Protein AF-A0A7X7I5L3-F1 (afdb_monomer)

Secondary structure (DSSP, 8-state):
--HHHHHHHHHHHHHHHHHHHHHHHTTS-GGGHHHHHHHHHHHHHHHHHHHHHHH-----------S-S-HHHHHHHHHHHHHHHHHHHHH-HHHHHHHHHHHHHHHTT---HHHHHHH-

Structure (mmCIF, N/CA/C/O backbone):
data_AF-A0A7X7I5L3-F1
#
_entry.id   AF-A0A7X7I5L3-F1
#
loop_
_atom_site.group_PDB
_atom_site.id
_atom_site.type_symbol
_atom_site.label_atom_id
_atom_site.label_alt_id
_atom_site.label_comp_id
_atom_site.label_asym_id
_atom_site.label_entity_id
_atom_site.label_seq_id
_atom_site.pdbx_PDB_ins_code
_atom_site.Cartn_x
_atom_site.Cartn_y
_atom_site.Cartn_z
_atom_site.occupancy
_atom_site.B_iso_or_equiv
_atom_site.auth_seq_id
_atom_site.auth_comp_id
_atom_site.auth_asym_id
_atom_site.auth_atom_id
_atom_site.pdbx_PDB_model_num
ATOM 1 N N . MET A 1 1 ? -15.653 -5.801 17.129 1.00 59.59 1 MET A N 1
ATOM 2 C CA . MET A 1 1 ? -14.259 -5.377 17.380 1.00 59.59 1 MET A CA 1
ATOM 3 C C . MET A 1 1 ? -14.303 -3.998 18.018 1.00 59.59 1 MET A C 1
ATOM 5 O O . MET A 1 1 ? -15.051 -3.162 17.526 1.00 59.59 1 MET A O 1
ATOM 9 N N . THR A 1 2 ? -13.596 -3.770 19.125 1.00 72.31 2 THR A N 1
ATOM 10 C CA . THR A 1 2 ? -13.582 -2.457 19.792 1.00 72.31 2 THR A CA 1
ATOM 11 C C . THR A 1 2 ? -12.651 -1.497 19.048 1.00 72.31 2 THR A C 1
ATOM 13 O O . THR A 1 2 ? -11.672 -1.918 18.423 1.00 72.31 2 THR A O 1
ATOM 16 N N . ARG A 1 3 ? -12.938 -0.191 19.110 1.00 69.81 3 ARG A N 1
ATOM 17 C CA . ARG A 1 3 ? -12.149 0.848 18.423 1.00 69.81 3 ARG A CA 1
ATOM 18 C C . ARG A 1 3 ? -10.681 0.861 18.864 1.00 69.81 3 ARG A C 1
ATOM 20 O O . ARG A 1 3 ? -9.795 1.013 18.033 1.00 69.81 3 ARG A O 1
ATOM 27 N N . SER A 1 4 ? -10.428 0.624 20.152 1.00 71.69 4 SER A N 1
ATOM 28 C CA . SER A 1 4 ? -9.077 0.559 20.726 1.00 71.69 4 SER A CA 1
ATOM 29 C C . SER A 1 4 ? -8.262 -0.616 20.175 1.00 71.69 4 SER A C 1
ATOM 31 O O . SER A 1 4 ? -7.140 -0.423 19.706 1.00 71.69 4 SER A O 1
ATOM 33 N N . SER A 1 5 ? -8.836 -1.827 20.143 1.00 74.75 5 SER A N 1
ATOM 34 C CA . SER A 1 5 ? -8.172 -2.980 19.525 1.00 74.75 5 SER A CA 1
ATOM 35 C C . SER A 1 5 ? -7.904 -2.722 18.045 1.00 74.75 5 SER A C 1
ATOM 37 O O . SER A 1 5 ? -6.807 -2.990 17.568 1.00 74.75 5 SER A O 1
ATOM 39 N N . MET A 1 6 ? -8.867 -2.139 17.328 1.00 76.19 6 MET A N 1
ATOM 40 C CA . MET A 1 6 ? -8.730 -1.837 15.905 1.00 76.19 6 MET A CA 1
ATOM 41 C C . MET A 1 6 ? -7.614 -0.822 15.616 1.00 76.19 6 MET A C 1
ATOM 43 O O . MET A 1 6 ? -6.801 -1.067 14.728 1.00 76.19 6 MET A O 1
ATOM 47 N N . ASN A 1 7 ? -7.507 0.259 16.397 1.00 81.56 7 ASN A N 1
ATOM 48 C CA . ASN A 1 7 ? -6.410 1.225 16.270 1.00 81.56 7 ASN A CA 1
ATOM 49 C C . ASN A 1 7 ? -5.044 0.567 16.486 1.00 81.56 7 ASN A C 1
ATOM 51 O O . ASN A 1 7 ? -4.111 0.855 15.745 1.00 81.56 7 ASN A O 1
ATOM 55 N N . ARG A 1 8 ? -4.927 -0.358 17.449 1.00 82.88 8 ARG A N 1
ATOM 56 C CA . ARG A 1 8 ? -3.678 -1.102 17.683 1.00 82.88 8 ARG A CA 1
ATOM 57 C C . ARG A 1 8 ? -3.321 -2.011 16.513 1.00 82.88 8 ARG A C 1
ATOM 59 O O . ARG A 1 8 ? -2.172 -2.003 16.088 1.00 82.88 8 ARG A O 1
ATOM 66 N N . PHE A 1 9 ? -4.285 -2.753 15.964 1.00 84.88 9 PHE A N 1
ATOM 67 C CA . PHE A 1 9 ? -4.039 -3.583 14.779 1.00 84.88 9 PHE A CA 1
ATOM 68 C C . PHE A 1 9 ? -3.599 -2.743 13.579 1.00 84.88 9 PHE A C 1
ATOM 70 O O . PHE A 1 9 ? -2.642 -3.106 12.900 1.00 84.88 9 PHE A O 1
ATOM 77 N N . PHE A 1 10 ? -4.243 -1.598 13.351 1.00 83.56 10 PHE A N 1
ATOM 78 C CA . PHE A 1 10 ? -3.848 -0.672 12.294 1.00 83.56 10 PHE A CA 1
ATOM 79 C C . PHE A 1 10 ? -2.494 -0.022 12.529 1.00 83.56 10 PHE A C 1
ATOM 81 O O . PHE A 1 10 ? -1.736 0.122 11.580 1.00 83.56 10 PHE A O 1
ATOM 88 N N . ALA A 1 11 ? -2.175 0.350 13.764 1.00 85.12 11 ALA A N 1
ATOM 89 C CA . ALA A 1 11 ? -0.880 0.918 14.100 1.00 85.12 11 ALA A CA 1
ATOM 90 C C . ALA A 1 11 ? 0.247 -0.096 13.872 1.00 85.12 11 ALA A C 1
ATOM 92 O O . ALA A 1 11 ? 1.244 0.222 13.231 1.00 85.12 11 ALA A O 1
ATOM 93 N N . VAL A 1 12 ? 0.074 -1.335 14.341 1.00 88.25 12 VAL A N 1
ATOM 94 C CA . VAL A 1 12 ? 1.062 -2.406 14.151 1.00 88.25 12 VAL A CA 1
ATOM 95 C C . VAL A 1 12 ? 1.192 -2.771 12.671 1.00 88.25 12 VAL A C 1
ATOM 97 O O . VAL A 1 12 ? 2.305 -2.845 12.154 1.00 88.25 12 VAL A O 1
ATOM 100 N N . GLY A 1 13 ? 0.070 -2.940 11.965 1.00 87.69 13 GLY A N 1
ATOM 101 C CA . GLY A 1 13 ? 0.074 -3.214 10.527 1.00 87.69 13 GLY A CA 1
ATOM 102 C C . GLY A 1 13 ? 0.666 -2.064 9.709 1.00 87.69 13 GLY A C 1
ATOM 103 O O . GLY A 1 13 ? 1.438 -2.300 8.783 1.00 87.69 13 GLY A O 1
ATOM 104 N N . GLY A 1 14 ? 0.360 -0.822 10.083 1.00 87.25 14 GLY A N 1
ATOM 105 C CA . GLY A 1 14 ? 0.877 0.386 9.449 1.00 87.25 14 GLY A CA 1
ATOM 106 C C . GLY A 1 14 ? 2.384 0.546 9.638 1.00 87.25 14 GLY A C 1
ATOM 107 O O . GLY A 1 14 ? 3.092 0.820 8.672 1.00 87.25 14 GLY A O 1
ATOM 108 N N . LEU A 1 15 ? 2.896 0.265 10.840 1.00 89.19 15 LEU A N 1
ATOM 109 C CA . LEU A 1 15 ? 4.336 0.213 11.109 1.00 89.19 15 LEU A CA 1
ATOM 110 C C . LEU A 1 15 ? 5.036 -0.884 10.304 1.00 89.19 15 LEU A C 1
ATOM 112 O O . LEU A 1 15 ? 6.086 -0.630 9.716 1.00 89.19 15 LEU A O 1
ATOM 116 N N . GLY A 1 16 ? 4.445 -2.079 10.232 1.00 90.06 16 GLY A N 1
ATOM 117 C CA . GLY A 1 16 ? 4.974 -3.169 9.411 1.00 90.06 16 GLY A CA 1
ATOM 118 C C . GLY A 1 16 ? 5.040 -2.795 7.928 1.00 90.06 16 GLY A C 1
ATOM 119 O O . GLY A 1 16 ? 6.065 -3.005 7.280 1.00 90.06 16 GLY A O 1
ATOM 120 N N . LEU A 1 17 ? 3.981 -2.174 7.400 1.00 87.75 17 LEU A N 1
ATOM 121 C CA . LEU A 1 17 ? 3.947 -1.694 6.019 1.00 87.75 17 LEU A CA 1
ATOM 122 C C . LEU A 1 17 ? 4.964 -0.568 5.783 1.00 87.75 17 LEU A C 1
ATOM 124 O O . LEU A 1 17 ? 5.660 -0.594 4.774 1.00 87.75 17 LEU A O 1
ATOM 128 N N . ALA A 1 18 ? 5.095 0.388 6.707 1.00 88.19 18 ALA A N 1
ATOM 129 C CA . ALA A 1 18 ? 6.095 1.450 6.619 1.00 88.19 18 ALA A CA 1
ATOM 130 C C . ALA A 1 18 ? 7.520 0.879 6.556 1.00 88.19 18 ALA A C 1
ATOM 132 O O . ALA A 1 18 ? 8.310 1.298 5.713 1.00 88.19 18 ALA A O 1
ATOM 133 N N . ALA A 1 19 ? 7.830 -0.115 7.393 1.00 87.75 19 ALA A N 1
ATOM 134 C CA . ALA A 1 19 ? 9.120 -0.800 7.372 1.00 87.75 19 ALA A CA 1
ATOM 135 C C . ALA A 1 19 ? 9.356 -1.539 6.044 1.00 87.75 19 ALA A C 1
ATOM 137 O O . ALA A 1 19 ? 10.437 -1.433 5.466 1.00 87.75 19 ALA A O 1
ATOM 138 N N . ALA A 1 20 ? 8.340 -2.232 5.520 1.00 87.69 20 ALA A N 1
ATOM 139 C CA . ALA A 1 20 ? 8.425 -2.904 4.224 1.00 87.69 20 ALA A CA 1
ATOM 140 C C . ALA A 1 20 ? 8.648 -1.912 3.068 1.00 87.69 20 ALA A C 1
ATOM 142 O O . ALA A 1 20 ? 9.469 -2.173 2.191 1.00 87.69 20 ALA A O 1
ATOM 143 N N . LEU A 1 21 ? 7.968 -0.759 3.084 1.00 86.50 21 LEU A N 1
ATOM 144 C CA . LEU A 1 21 ? 8.162 0.315 2.104 1.00 86.50 21 LEU A CA 1
ATOM 145 C C . LEU A 1 21 ? 9.564 0.919 2.196 1.00 86.50 21 LEU A C 1
ATOM 147 O O . LEU A 1 21 ? 10.190 1.150 1.166 1.00 86.50 21 LEU A O 1
ATOM 151 N N . PHE A 1 22 ? 10.074 1.131 3.409 1.00 85.00 22 PHE A N 1
ATOM 152 C CA . PHE A 1 22 ? 11.429 1.633 3.631 1.00 85.00 22 PHE A CA 1
ATOM 153 C C . PHE A 1 22 ? 12.481 0.647 3.101 1.00 85.00 22 PHE A C 1
ATOM 155 O O . PHE A 1 22 ? 13.404 1.038 2.390 1.00 85.00 22 PHE A O 1
ATOM 162 N N . TYR A 1 23 ? 12.312 -0.647 3.380 1.00 85.19 23 TYR A N 1
ATOM 163 C CA . TYR A 1 23 ? 13.196 -1.689 2.857 1.00 85.19 23 TYR A CA 1
ATOM 164 C C . TYR A 1 23 ? 13.122 -1.790 1.325 1.00 85.19 23 TYR A C 1
ATOM 166 O O . TYR A 1 23 ? 14.151 -1.869 0.657 1.00 85.19 23 TYR A O 1
ATOM 174 N N . GLY A 1 24 ? 11.914 -1.735 0.760 1.00 81.94 24 GLY A N 1
ATOM 175 C CA . GLY A 1 24 ? 11.692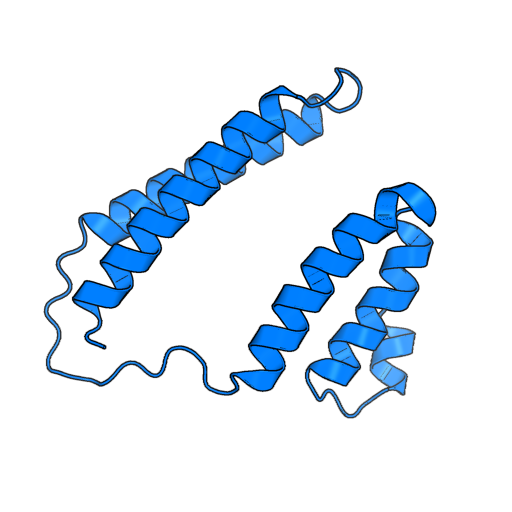 -1.793 -0.684 1.00 81.94 24 GLY A CA 1
ATOM 176 C C . GLY A 1 24 ? 12.210 -0.567 -1.438 1.00 81.94 24 GLY A C 1
ATOM 177 O O . GLY A 1 24 ? 12.735 -0.708 -2.534 1.00 81.94 24 GLY A O 1
ATOM 178 N N . ALA A 1 25 ? 12.132 0.631 -0.858 1.00 80.69 25 ALA A N 1
ATOM 179 C CA . ALA A 1 25 ? 12.687 1.837 -1.474 1.00 80.69 25 ALA A CA 1
ATOM 180 C C . ALA A 1 25 ? 14.220 1.784 -1.588 1.00 80.69 25 ALA A C 1
ATOM 182 O O . ALA A 1 25 ? 14.789 2.382 -2.498 1.00 80.69 25 ALA A O 1
ATOM 183 N N . ASN A 1 26 ? 14.891 1.030 -0.712 1.00 78.19 26 ASN A N 1
ATOM 184 C CA . ASN A 1 26 ? 16.343 0.866 -0.740 1.00 78.19 26 ASN A CA 1
ATOM 185 C C . ASN A 1 26 ? 16.841 -0.020 -1.899 1.00 78.19 26 ASN A C 1
ATOM 187 O O . ASN A 1 26 ? 18.030 -0.026 -2.197 1.00 78.19 26 ASN A O 1
ATOM 191 N N . SER A 1 27 ? 15.955 -0.776 -2.557 1.00 78.31 27 SER A N 1
ATOM 192 C CA . SER A 1 27 ? 16.298 -1.589 -3.733 1.00 78.31 27 SER A CA 1
ATOM 193 C C . SER A 1 27 ? 16.011 -0.880 -5.061 1.00 78.31 27 SER A C 1
ATOM 195 O O . SER A 1 27 ? 16.119 -1.491 -6.128 1.00 78.31 27 SER A O 1
ATOM 197 N N . PHE A 1 28 ? 15.637 0.404 -5.025 1.00 74.62 28 PHE A N 1
ATOM 198 C CA . PHE A 1 28 ? 15.370 1.165 -6.240 1.00 74.62 28 PHE A CA 1
ATOM 199 C C . PHE A 1 28 ? 16.683 1.475 -6.978 1.00 74.62 28 PHE A C 1
ATOM 201 O O . PHE A 1 28 ? 17.645 1.912 -6.351 1.00 74.62 28 PHE A O 1
ATOM 208 N N . PRO A 1 29 ? 16.745 1.281 -8.309 1.00 70.81 29 PRO A N 1
ATOM 209 C CA . PRO A 1 29 ? 17.934 1.614 -9.089 1.00 70.81 29 PRO A CA 1
ATOM 210 C C . PRO A 1 29 ? 18.173 3.132 -9.108 1.00 70.81 29 PRO A C 1
ATOM 212 O O . PRO A 1 29 ? 17.207 3.894 -9.139 1.00 70.81 29 PRO A O 1
ATOM 215 N N . ASP A 1 30 ? 19.434 3.574 -9.187 1.00 67.56 30 ASP A N 1
ATOM 216 C CA . ASP A 1 30 ? 19.847 4.991 -9.056 1.00 67.56 30 ASP A CA 1
ATOM 217 C C . ASP A 1 30 ? 19.100 5.963 -9.986 1.00 67.56 30 ASP A C 1
ATOM 219 O O . ASP A 1 30 ? 18.832 7.111 -9.634 1.00 67.56 30 ASP A O 1
ATOM 223 N N . ARG A 1 31 ? 18.660 5.484 -11.156 1.00 61.31 31 ARG A N 1
ATOM 224 C CA . ARG A 1 31 ? 17.803 6.230 -12.099 1.00 61.31 31 ARG A CA 1
ATOM 225 C C . ARG A 1 31 ? 16.438 6.656 -11.530 1.00 61.31 31 ARG A C 1
ATOM 227 O O . ARG A 1 31 ? 15.760 7.472 -12.141 1.00 61.31 31 ARG A O 1
ATOM 234 N N . ALA A 1 32 ? 16.015 6.084 -10.405 1.00 68.81 32 ALA A N 1
ATOM 235 C CA . ALA A 1 32 ? 14.761 6.363 -9.711 1.00 68.81 32 ALA A CA 1
ATOM 236 C C . ALA A 1 32 ? 14.992 6.972 -8.312 1.00 68.81 32 ALA A C 1
ATOM 238 O O . ALA A 1 32 ? 14.098 6.921 -7.466 1.00 68.81 32 ALA A O 1
ATOM 239 N N . ALA A 1 33 ? 16.169 7.557 -8.060 1.00 67.44 33 ALA A N 1
ATOM 240 C CA . ALA A 1 33 ? 16.546 8.096 -6.751 1.00 67.44 33 ALA A CA 1
ATOM 241 C C . ALA A 1 33 ? 15.545 9.129 -6.195 1.00 67.44 33 ALA A C 1
ATOM 243 O O . ALA A 1 33 ? 15.244 9.113 -5.001 1.00 67.44 33 ALA A O 1
ATOM 244 N N . ASP A 1 34 ? 14.965 9.985 -7.043 1.00 73.44 34 ASP A N 1
ATOM 245 C CA . ASP A 1 34 ? 13.949 10.948 -6.596 1.00 73.44 34 ASP A CA 1
ATOM 246 C C . ASP A 1 34 ? 12.626 10.274 -6.203 1.00 73.44 34 ASP A C 1
ATOM 248 O O . ASP A 1 34 ? 11.999 10.665 -5.216 1.00 73.44 34 ASP A O 1
ATOM 252 N N . ALA A 1 35 ? 12.236 9.198 -6.895 1.00 72.56 35 ALA A N 1
ATOM 253 C CA . ALA A 1 35 ? 11.081 8.394 -6.501 1.00 72.56 35 ALA A CA 1
ATOM 254 C C . ALA A 1 35 ? 11.338 7.675 -5.167 1.00 72.56 35 ALA A C 1
ATOM 256 O O . ALA A 1 35 ? 10.457 7.646 -4.308 1.00 72.56 35 ALA A O 1
ATOM 257 N N . ALA A 1 36 ? 12.552 7.158 -4.951 1.00 76.00 36 ALA A N 1
ATOM 258 C CA . ALA A 1 36 ? 12.933 6.521 -3.691 1.00 76.00 36 ALA A CA 1
ATOM 259 C C . ALA A 1 36 ? 12.825 7.499 -2.508 1.00 76.00 36 ALA A C 1
ATOM 261 O O . ALA A 1 36 ? 12.217 7.166 -1.491 1.00 76.00 36 ALA A O 1
ATOM 262 N N . ARG A 1 37 ? 13.325 8.737 -2.656 1.00 81.62 37 ARG A N 1
ATOM 263 C CA . ARG A 1 37 ? 13.220 9.796 -1.629 1.00 81.62 37 ARG A CA 1
ATOM 264 C C . ARG A 1 37 ? 11.774 10.090 -1.238 1.00 81.62 37 ARG A C 1
ATOM 266 O O . ARG A 1 37 ? 11.474 10.214 -0.051 1.00 81.62 37 ARG A O 1
ATOM 273 N N . TYR A 1 38 ? 10.878 10.164 -2.220 1.00 84.69 38 TYR A N 1
ATOM 274 C CA . TYR A 1 38 ? 9.455 10.359 -1.957 1.00 84.69 38 TYR A CA 1
ATOM 275 C C . TYR A 1 38 ? 8.843 9.175 -1.193 1.00 84.69 38 TYR A C 1
ATOM 277 O O . TYR A 1 38 ? 8.121 9.385 -0.217 1.00 84.69 38 TYR A O 1
ATOM 285 N N . VAL A 1 39 ? 9.174 7.933 -1.571 1.00 84.00 39 VAL A N 1
ATOM 286 C CA . VAL A 1 39 ? 8.699 6.734 -0.857 1.00 84.00 39 VAL A CA 1
ATOM 287 C C . VAL A 1 39 ? 9.221 6.703 0.581 1.00 84.00 39 VAL A C 1
ATOM 289 O O . VAL A 1 39 ? 8.448 6.406 1.490 1.00 84.00 39 VAL A O 1
ATOM 292 N N . PHE A 1 40 ? 10.483 7.071 0.819 1.00 85.88 40 PHE A N 1
ATOM 293 C CA . PHE A 1 40 ? 11.042 7.181 2.170 1.00 85.88 40 PHE A CA 1
ATOM 294 C C . PHE A 1 40 ? 10.310 8.218 3.022 1.00 85.88 40 PHE A C 1
ATOM 296 O O . PHE A 1 40 ? 9.954 7.934 4.167 1.00 85.88 40 PHE A O 1
ATOM 303 N N . PHE A 1 41 ? 10.044 9.400 2.465 1.00 87.56 41 PHE A N 1
ATOM 304 C CA . PHE A 1 41 ? 9.282 10.444 3.148 1.00 87.56 41 PHE A CA 1
ATOM 305 C C . PHE A 1 41 ? 7.870 9.968 3.507 1.00 87.56 41 PHE A C 1
ATOM 307 O O . PHE A 1 41 ? 7.431 10.116 4.651 1.00 87.56 41 PHE A O 1
ATOM 314 N N . LEU A 1 42 ? 7.181 9.334 2.555 1.00 87.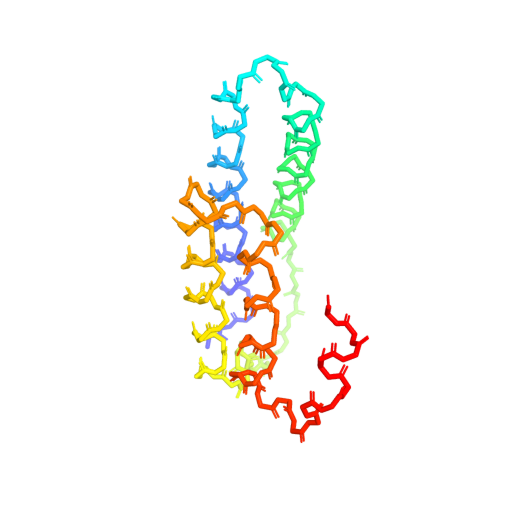81 42 LEU A N 1
ATOM 315 C CA . LEU A 1 42 ? 5.834 8.812 2.761 1.00 87.81 42 LEU A CA 1
ATOM 316 C C . LEU A 1 42 ? 5.817 7.695 3.813 1.00 87.81 42 LEU A C 1
ATOM 318 O O . LEU A 1 42 ? 4.970 7.713 4.705 1.00 87.81 42 LEU A O 1
ATOM 322 N N . ALA A 1 43 ? 6.773 6.763 3.754 1.00 89.50 43 ALA A N 1
ATOM 323 C CA . ALA A 1 43 ? 6.934 5.703 4.745 1.00 89.50 43 ALA A CA 1
ATOM 324 C C . ALA A 1 43 ? 7.210 6.279 6.144 1.00 89.50 43 ALA A C 1
ATOM 326 O O . ALA A 1 43 ? 6.625 5.815 7.122 1.00 89.50 43 ALA A O 1
ATOM 327 N N . GLY A 1 44 ? 8.031 7.329 6.237 1.00 88.56 44 GLY A N 1
ATOM 328 C CA . GLY A 1 44 ? 8.305 8.046 7.482 1.00 88.56 44 GLY A CA 1
ATOM 329 C C . GLY A 1 44 ? 7.050 8.679 8.086 1.00 88.56 44 GLY A C 1
ATOM 330 O O . GLY A 1 44 ? 6.729 8.415 9.245 1.00 88.56 44 GLY A O 1
ATOM 331 N N . ILE A 1 45 ? 6.289 9.450 7.299 1.00 91.44 45 ILE A N 1
ATOM 332 C CA . ILE A 1 45 ? 5.009 10.021 7.757 1.00 91.44 45 ILE A CA 1
ATOM 333 C C . ILE A 1 45 ? 4.056 8.910 8.194 1.00 91.44 45 ILE A C 1
ATOM 335 O O . ILE A 1 45 ? 3.420 9.010 9.244 1.00 91.44 45 ILE A O 1
ATOM 339 N N . PHE A 1 46 ? 3.964 7.839 7.411 1.00 88.56 46 PHE A N 1
ATOM 340 C CA . PHE A 1 46 ? 3.070 6.729 7.704 1.00 88.56 46 PHE A CA 1
ATOM 341 C C . PHE A 1 46 ? 3.444 6.013 9.012 1.00 88.56 46 PHE A C 1
ATOM 343 O O . PHE A 1 46 ? 2.558 5.683 9.807 1.00 88.56 46 PHE A O 1
ATOM 350 N N . ALA A 1 47 ? 4.740 5.853 9.297 1.00 90.19 47 ALA A N 1
ATOM 351 C CA . ALA A 1 47 ? 5.232 5.339 10.573 1.00 90.19 47 ALA A CA 1
ATOM 352 C C . ALA A 1 47 ? 4.877 6.270 11.744 1.00 90.19 47 ALA A C 1
ATOM 354 O O . ALA A 1 47 ? 4.387 5.799 12.772 1.00 90.19 47 ALA A O 1
ATOM 355 N N . VAL A 1 48 ? 5.053 7.587 11.581 1.00 91.94 48 VAL A N 1
ATOM 356 C CA . VAL A 1 48 ? 4.693 8.583 12.607 1.00 91.94 48 VAL A CA 1
ATOM 357 C C . VAL A 1 48 ? 3.194 8.546 12.902 1.00 91.94 48 VAL A C 1
ATOM 359 O O . VAL A 1 48 ? 2.800 8.452 14.064 1.00 91.94 48 VAL A O 1
ATOM 362 N N . LEU A 1 49 ? 2.343 8.552 11.874 1.00 89.81 49 LEU A N 1
ATOM 363 C CA . LEU A 1 49 ? 0.889 8.461 12.044 1.00 89.81 49 LEU A CA 1
ATOM 364 C C . LEU A 1 49 ? 0.473 7.148 12.720 1.00 89.81 49 LEU A C 1
ATOM 366 O O . LEU A 1 49 ? -0.418 7.147 1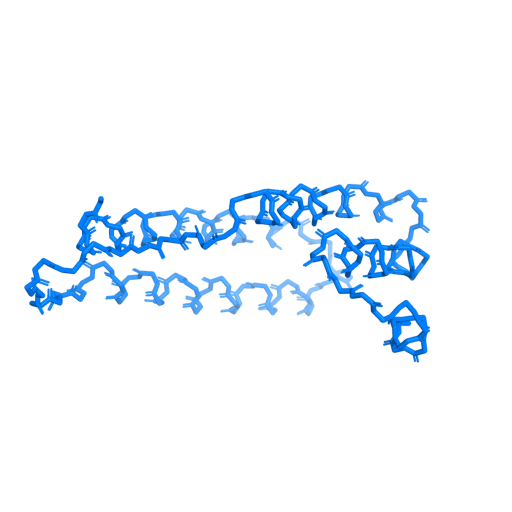3.572 1.00 89.81 49 LEU A O 1
ATOM 370 N N . SER A 1 50 ? 1.149 6.047 12.391 1.00 87.88 50 SER A N 1
ATOM 371 C CA . SER A 1 50 ? 0.919 4.747 13.027 1.00 87.88 50 SER A CA 1
ATOM 372 C C . SER A 1 50 ? 1.309 4.759 14.511 1.00 87.88 50 SER A C 1
ATOM 374 O O . SER A 1 50 ? 0.563 4.241 15.341 1.00 87.88 50 SER A O 1
ATOM 376 N N . LEU A 1 51 ? 2.419 5.410 14.878 1.00 87.94 51 LEU A N 1
ATOM 377 C CA . LEU A 1 51 ? 2.810 5.613 16.280 1.00 87.94 51 LEU A CA 1
ATOM 378 C C . LEU A 1 51 ? 1.807 6.486 17.036 1.00 87.94 51 LEU A C 1
ATOM 380 O O . LEU A 1 51 ? 1.425 6.147 18.156 1.00 87.94 51 LEU A O 1
ATOM 384 N N . VAL A 1 52 ? 1.332 7.574 16.423 1.00 87.62 52 VAL A N 1
ATOM 385 C CA . VAL A 1 52 ? 0.290 8.428 17.013 1.00 87.62 52 VAL A CA 1
ATOM 386 C C . VAL A 1 52 ? -0.974 7.610 17.290 1.00 87.62 52 VAL A C 1
ATOM 388 O O . VAL A 1 52 ? -1.518 7.685 18.390 1.00 87.62 52 VAL A O 1
ATOM 391 N N . LEU A 1 53 ? -1.403 6.772 16.342 1.00 84.81 53 LEU A N 1
ATOM 392 C CA . LEU A 1 53 ? -2.528 5.843 16.514 1.00 84.81 53 LEU A CA 1
ATOM 393 C C . LEU A 1 53 ? -2.312 4.830 17.649 1.00 84.81 53 LEU A C 1
ATOM 395 O O . LEU A 1 53 ? -3.277 4.454 18.316 1.00 84.81 53 LEU A O 1
ATOM 399 N N . LEU A 1 54 ? -1.068 4.401 17.882 1.00 84.00 54 LEU A N 1
ATOM 400 C CA . LEU A 1 54 ? -0.710 3.459 18.945 1.00 84.00 54 LEU A CA 1
ATOM 401 C C . LEU A 1 54 ? -0.776 4.103 20.337 1.00 84.00 54 LEU A C 1
ATOM 403 O O . LEU A 1 54 ? -1.217 3.467 21.296 1.00 84.00 54 LEU A O 1
ATOM 407 N N . VAL A 1 55 ? -0.342 5.362 20.440 1.00 83.31 55 VAL A N 1
ATOM 408 C CA . VAL A 1 55 ? -0.264 6.116 21.702 1.00 83.31 55 VAL A CA 1
ATOM 409 C C . VAL A 1 55 ? -1.591 6.799 22.051 1.00 83.31 55 VAL A C 1
ATOM 411 O O . VAL A 1 55 ? -1.874 7.022 23.231 1.00 83.31 55 VAL A O 1
ATOM 414 N N . GLN A 1 56 ? -2.441 7.094 21.061 1.00 80.94 56 GLN A N 1
ATOM 415 C CA . GLN A 1 56 ? -3.756 7.693 21.288 1.00 80.94 56 GLN A CA 1
ATOM 416 C C . GLN A 1 56 ? -4.638 6.808 22.184 1.00 80.94 56 GLN A C 1
ATOM 418 O O . GLN A 1 56 ? -5.260 5.838 21.746 1.00 80.94 56 GLN A O 1
ATOM 423 N N . LYS A 1 57 ? -4.781 7.212 23.449 1.00 64.62 57 LYS A N 1
ATOM 424 C CA . LYS A 1 57 ? -5.851 6.739 24.328 1.00 64.62 57 LYS A CA 1
ATOM 425 C C . LYS A 1 57 ? -7.128 7.479 23.950 1.00 64.62 57 LYS A C 1
ATOM 427 O O . LYS A 1 57 ? -7.376 8.574 24.434 1.00 64.62 57 LYS A O 1
ATOM 432 N N . THR A 1 58 ? -7.922 6.900 23.057 1.00 62.41 58 THR A N 1
ATOM 433 C CA . THR A 1 58 ? -9.273 7.396 22.775 1.00 62.41 58 THR A CA 1
ATOM 434 C C . THR A 1 58 ? -10.230 6.822 23.825 1.00 62.41 58 THR A C 1
ATOM 436 O O . THR A 1 58 ? -10.502 5.619 23.781 1.00 62.41 58 THR A O 1
ATOM 439 N N . PRO A 1 59 ? -10.738 7.618 24.788 1.00 55.75 59 PRO A N 1
ATOM 440 C CA . PRO A 1 59 ? -11.855 7.179 25.610 1.00 55.75 59 PRO A CA 1
ATOM 441 C C . PRO A 1 59 ? -13.066 7.078 24.681 1.00 55.75 59 PRO A C 1
ATOM 443 O O . PRO A 1 59 ? -13.410 8.046 24.005 1.00 55.75 59 PRO A O 1
ATOM 446 N N . SER A 1 60 ? -13.678 5.900 24.569 1.00 54.59 60 SER A N 1
ATOM 447 C CA . SER A 1 60 ? -14.885 5.755 23.760 1.00 54.59 60 SER A CA 1
ATOM 448 C C . SER A 1 60 ? -15.883 4.834 24.451 1.00 54.59 60 SER A C 1
ATOM 450 O O . SER A 1 60 ? -15.511 3.706 24.774 1.00 54.59 60 SER A O 1
ATOM 452 N N . PRO A 1 61 ? -17.140 5.283 24.617 1.00 56.12 61 PRO A N 1
ATOM 453 C CA . PRO A 1 61 ? -18.258 4.392 24.872 1.00 56.12 61 PRO A CA 1
ATOM 454 C C . PRO A 1 61 ? -18.422 3.478 23.652 1.00 56.12 61 PRO A C 1
ATOM 456 O O . PRO A 1 61 ? -18.093 3.871 22.523 1.00 56.12 61 PRO A O 1
ATOM 459 N N . ASP A 1 62 ? -18.853 2.245 23.896 1.00 54.44 62 ASP A N 1
ATOM 4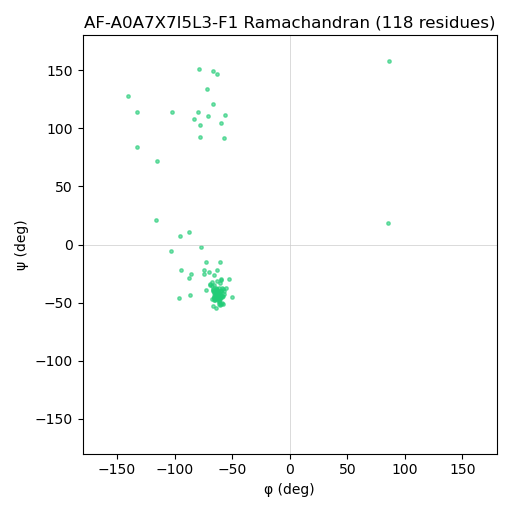60 C CA . ASP A 1 62 ? -18.961 1.171 22.913 1.00 54.44 62 ASP A CA 1
ATOM 461 C C . ASP A 1 62 ? -19.854 1.561 21.726 1.00 54.44 62 ASP A C 1
ATOM 463 O O . ASP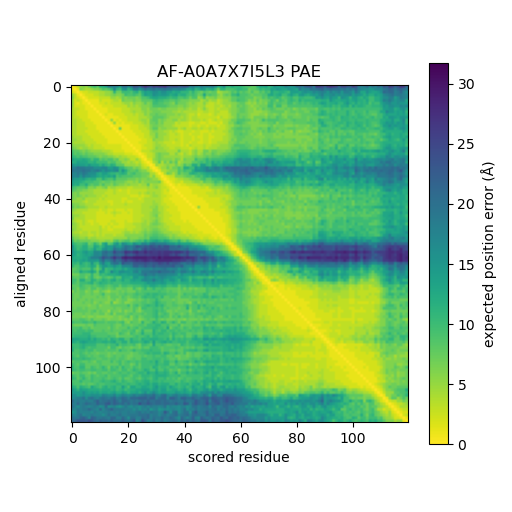 A 1 62 ? -21.064 1.360 21.717 1.00 54.44 62 ASP A O 1
ATOM 467 N N . SER A 1 63 ? -19.236 2.104 20.677 1.00 60.22 63 SER A N 1
ATOM 468 C CA . SER A 1 63 ? -19.802 2.108 19.334 1.00 60.22 63 SER A CA 1
ATOM 469 C C . SER A 1 63 ? -19.090 1.016 18.552 1.00 60.22 63 SER A C 1
ATOM 471 O O . SER A 1 63 ? -17.877 1.055 18.334 1.00 60.22 63 SER A O 1
ATOM 473 N N . HIS A 1 64 ? -19.836 -0.017 18.169 1.00 61.47 64 HIS A N 1
ATOM 474 C CA . HIS A 1 64 ? -19.341 -1.035 17.256 1.00 61.47 64 HIS A CA 1
ATOM 475 C C . HIS A 1 64 ? -18.883 -0.348 15.965 1.00 61.47 64 HIS A C 1
ATOM 477 O O . HIS A 1 64 ? -19.696 0.188 15.213 1.00 61.47 64 HIS A O 1
ATOM 483 N N . VAL A 1 65 ? -17.574 -0.336 15.708 1.00 64.25 65 VAL A N 1
ATOM 484 C CA . VAL A 1 65 ? -17.041 0.293 14.500 1.00 64.25 65 VAL A CA 1
ATOM 485 C C . VAL A 1 65 ? -17.220 -0.667 13.329 1.00 64.25 65 VAL A C 1
ATOM 487 O O . VAL A 1 65 ? -16.612 -1.737 13.289 1.00 64.25 65 VAL A O 1
ATOM 490 N N . VAL A 1 66 ? -18.063 -0.286 12.368 1.00 69.81 66 VAL A N 1
ATOM 491 C CA . VAL A 1 66 ? -18.204 -1.005 11.096 1.00 69.81 66 VAL A CA 1
ATOM 492 C C . VAL A 1 66 ? -17.019 -0.634 10.209 1.00 69.81 66 VAL A C 1
ATOM 494 O O . VAL A 1 66 ? -16.967 0.458 9.648 1.00 69.81 66 VAL A O 1
ATOM 497 N N . TRP A 1 67 ? -16.056 -1.551 10.126 1.00 61.53 67 TRP A N 1
ATOM 498 C CA . TRP A 1 67 ? -14.773 -1.364 9.445 1.00 61.53 67 TRP A CA 1
ATOM 499 C C . TRP A 1 67 ? -14.903 -1.233 7.925 1.00 61.53 67 TRP A C 1
ATOM 501 O O . TRP A 1 67 ? -14.344 -0.326 7.317 1.00 61.53 67 TRP A O 1
ATOM 511 N N . VAL A 1 68 ? -15.683 -2.122 7.312 1.00 74.56 68 VAL A N 1
ATOM 512 C CA . VAL A 1 68 ? -15.916 -2.141 5.870 1.00 74.56 68 VAL A CA 1
ATOM 513 C C . VAL A 1 68 ? -17.410 -2.277 5.638 1.00 74.56 68 VAL A C 1
ATOM 515 O O . VAL A 1 68 ? -18.010 -3.299 5.962 1.00 74.56 68 VAL A O 1
ATOM 518 N N . ARG A 1 69 ? -18.018 -1.231 5.068 1.00 74.81 69 ARG A N 1
ATOM 519 C CA . ARG A 1 69 ? -19.449 -1.232 4.729 1.00 74.81 69 ARG A CA 1
ATOM 520 C C . ARG A 1 69 ? -19.778 -2.225 3.608 1.00 74.81 69 ARG A C 1
ATOM 522 O O . ARG A 1 69 ? -20.858 -2.799 3.610 1.00 74.81 69 ARG A O 1
ATOM 529 N N . SER A 1 70 ? -18.852 -2.437 2.670 1.00 81.50 70 SER A N 1
ATOM 530 C CA . SER A 1 70 ? -19.009 -3.332 1.515 1.00 81.50 70 SER A CA 1
ATOM 531 C C . SER A 1 70 ? -17.787 -4.254 1.346 1.00 81.50 70 SER A C 1
ATOM 533 O O . SER A 1 70 ? -16.880 -3.960 0.565 1.00 81.50 70 SER A O 1
ATOM 535 N N . PRO A 1 71 ? -17.730 -5.398 2.059 1.00 82.12 71 PRO A N 1
ATOM 536 C CA . PRO A 1 71 ? -16.551 -6.270 2.062 1.00 82.12 71 PRO A CA 1
ATOM 537 C C . PRO A 1 71 ? -16.172 -6.758 0.664 1.00 82.12 71 PRO A C 1
ATOM 539 O O . PRO A 1 71 ? -14.998 -6.766 0.318 1.00 82.12 71 PRO A O 1
ATOM 542 N N . ARG A 1 72 ? -17.159 -7.069 -0.185 1.00 83.81 72 ARG A N 1
ATOM 543 C CA . ARG A 1 72 ? -16.919 -7.493 -1.575 1.00 83.81 72 ARG A CA 1
ATOM 544 C C . ARG A 1 72 ? -16.168 -6.433 -2.386 1.00 83.81 72 ARG A C 1
ATOM 546 O O . ARG A 1 72 ? -15.147 -6.744 -2.984 1.00 83.81 72 ARG A O 1
ATOM 553 N N . SER A 1 73 ? -16.642 -5.186 -2.372 1.00 82.38 73 SER A N 1
ATOM 554 C CA . SER A 1 73 ? -16.012 -4.080 -3.105 1.00 82.38 73 SER A CA 1
ATOM 555 C C . SER A 1 73 ? -14.607 -3.781 -2.586 1.00 82.38 73 SER A C 1
ATOM 557 O O . SER A 1 73 ? -13.708 -3.520 -3.378 1.00 82.38 73 SER A O 1
ATOM 559 N N . PHE A 1 74 ? -14.402 -3.875 -1.268 1.00 83.81 74 PHE A N 1
ATOM 560 C CA . PHE A 1 74 ? -13.081 -3.729 -0.663 1.00 83.81 74 PHE A CA 1
ATOM 561 C C . PHE A 1 74 ? -12.105 -4.804 -1.160 1.00 83.81 74 PHE A C 1
ATOM 563 O O . PHE A 1 74 ? -11.020 -4.466 -1.626 1.00 83.81 74 PHE A O 1
ATOM 570 N N . PHE A 1 75 ? -12.499 -6.082 -1.137 1.00 87.38 75 PHE A N 1
ATOM 571 C CA . PHE A 1 75 ? -11.645 -7.162 -1.637 1.00 87.38 75 PHE A CA 1
ATOM 572 C C . PHE A 1 75 ? -11.348 -7.020 -3.132 1.00 87.38 75 PHE A C 1
ATOM 574 O O . PHE A 1 75 ? -10.191 -7.146 -3.520 1.00 87.38 75 PHE A O 1
ATOM 581 N N . PHE A 1 76 ? -12.339 -6.672 -3.960 1.00 87.31 76 PHE A N 1
ATOM 582 C CA . PHE A 1 76 ? -12.094 -6.407 -5.382 1.00 87.31 76 PHE A CA 1
ATOM 583 C C . PHE A 1 76 ? -11.098 -5.268 -5.604 1.00 87.31 76 PHE A C 1
ATOM 585 O O . PHE A 1 76 ? -10.230 -5.389 -6.466 1.00 87.31 76 PHE A O 1
ATOM 592 N N . ALA A 1 77 ? -11.178 -4.193 -4.817 1.00 86.12 77 ALA A N 1
ATOM 593 C CA . ALA A 1 77 ? -10.238 -3.084 -4.922 1.00 86.12 77 ALA A CA 1
ATOM 594 C C . ALA A 1 77 ? -8.816 -3.500 -4.527 1.00 86.12 77 ALA A C 1
ATOM 596 O O . ALA A 1 77 ? -7.875 -3.248 -5.276 1.00 86.12 77 ALA A O 1
ATOM 597 N N . VAL A 1 78 ? -8.660 -4.184 -3.391 1.00 88.44 78 VAL A N 1
ATOM 598 C CA . VAL A 1 78 ? -7.352 -4.653 -2.909 1.00 88.44 78 VAL A CA 1
ATOM 599 C C . VAL A 1 78 ? -6.718 -5.613 -3.915 1.00 88.44 78 VAL A C 1
ATOM 601 O O . VAL A 1 78 ? -5.585 -5.397 -4.347 1.00 88.44 78 VAL A O 1
ATOM 604 N N . THR A 1 79 ? -7.451 -6.644 -4.341 1.00 89.81 79 THR A N 1
ATOM 605 C CA . THR A 1 79 ? -6.953 -7.618 -5.321 1.00 89.81 79 THR A CA 1
ATOM 606 C C . THR A 1 79 ? -6.669 -6.957 -6.668 1.00 89.81 79 THR A C 1
ATOM 608 O O . THR A 1 79 ? -5.658 -7.268 -7.295 1.00 89.81 79 THR A O 1
ATOM 611 N N . GLY A 1 80 ? -7.508 -6.007 -7.089 1.00 89.81 80 GLY A N 1
ATOM 612 C CA . GLY A 1 80 ? -7.309 -5.235 -8.310 1.00 89.81 80 GLY A CA 1
ATOM 613 C C . GLY A 1 80 ? -6.009 -4.432 -8.293 1.00 89.81 80 GLY A C 1
ATOM 614 O O . GLY A 1 80 ? -5.252 -4.502 -9.255 1.00 89.81 80 GLY A O 1
ATOM 615 N N . ILE A 1 81 ? -5.712 -3.720 -7.200 1.00 88.50 81 ILE A N 1
ATOM 616 C CA . ILE A 1 81 ? -4.475 -2.930 -7.058 1.00 88.50 81 ILE A CA 1
ATOM 617 C C . ILE A 1 81 ? -3.236 -3.834 -7.126 1.00 88.50 81 ILE A C 1
ATOM 619 O O . ILE A 1 81 ? -2.264 -3.503 -7.806 1.00 88.50 81 ILE A O 1
ATOM 623 N N . VAL A 1 82 ? -3.271 -4.993 -6.462 1.00 90.06 82 VAL A N 1
ATOM 624 C CA . VAL A 1 82 ? -2.159 -5.958 -6.493 1.00 90.06 82 VAL A CA 1
ATOM 625 C C . VAL A 1 82 ? -1.966 -6.524 -7.901 1.00 90.06 82 VAL A C 1
ATOM 627 O O . VAL A 1 82 ?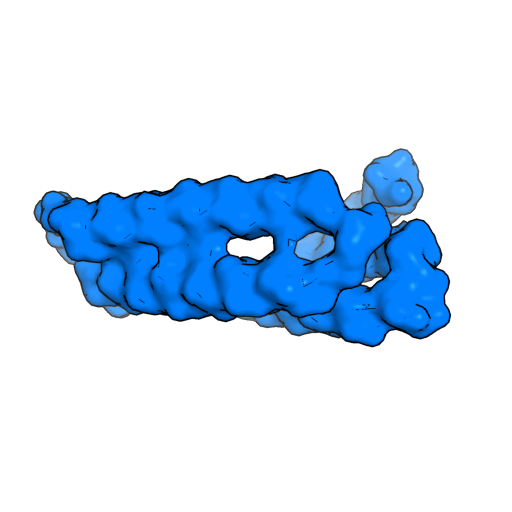 -0.841 -6.555 -8.405 1.00 90.06 82 VAL A O 1
ATOM 630 N N . ALA A 1 83 ? -3.054 -6.928 -8.563 1.00 89.94 83 ALA A N 1
ATOM 631 C CA . ALA A 1 83 ? -3.013 -7.423 -9.936 1.00 89.94 83 ALA A CA 1
ATOM 632 C C . ALA A 1 83 ? -2.491 -6.353 -10.906 1.00 89.94 83 ALA A C 1
ATOM 634 O O . ALA A 1 83 ? -1.652 -6.652 -11.753 1.00 89.94 83 ALA A O 1
ATOM 635 N N . TYR A 1 84 ? -2.925 -5.102 -10.742 1.00 89.19 84 TYR A N 1
ATOM 636 C CA . TYR A 1 84 ? -2.441 -3.965 -11.517 1.00 89.19 84 TYR A CA 1
ATOM 637 C C . TYR A 1 84 ? -0.925 -3.798 -11.376 1.00 89.19 84 TYR A C 1
ATOM 639 O O . TYR A 1 84 ? -0.216 -3.804 -12.382 1.00 89.19 84 TYR A O 1
ATOM 647 N N . GLY A 1 85 ? -0.409 -3.770 -10.143 1.00 86.19 85 GLY A N 1
ATOM 648 C CA . GLY A 1 85 ? 1.031 -3.693 -9.883 1.00 86.19 85 GLY A CA 1
ATOM 649 C C . GLY A 1 85 ? 1.830 -4.832 -10.529 1.00 86.19 85 GLY A C 1
ATOM 650 O O . GLY A 1 85 ? 2.888 -4.593 -11.105 1.00 86.19 85 GLY A O 1
ATOM 651 N N . ALA A 1 86 ? 1.301 -6.058 -10.505 1.00 88.62 86 ALA A N 1
ATOM 652 C CA . ALA A 1 86 ? 1.943 -7.225 -11.118 1.00 88.62 86 ALA A CA 1
ATOM 653 C C . ALA A 1 86 ? 1.948 -7.192 -12.660 1.00 88.62 86 ALA A C 1
ATOM 655 O O . ALA A 1 86 ? 2.779 -7.845 -13.296 1.00 88.62 86 ALA A O 1
ATOM 656 N N . VAL A 1 87 ? 1.020 -6.452 -13.269 1.00 89.81 87 VAL A N 1
ATOM 657 C CA . VAL A 1 87 ? 0.868 -6.345 -14.725 1.00 89.81 87 VAL A CA 1
ATOM 658 C C . VAL A 1 87 ? 1.746 -5.238 -15.322 1.00 89.81 87 VAL A C 1
ATOM 660 O O . VAL A 1 87 ? 2.202 -5.385 -16.460 1.00 89.81 87 VAL A O 1
ATOM 663 N N . ILE A 1 88 ? 2.048 -4.176 -14.563 1.00 86.12 88 ILE A N 1
ATOM 664 C CA . ILE A 1 88 ? 2.868 -3.036 -15.023 1.00 86.12 88 ILE A CA 1
ATOM 665 C C . ILE A 1 88 ? 4.195 -3.467 -15.677 1.00 86.12 88 ILE A C 1
ATOM 667 O O . ILE A 1 88 ? 4.482 -2.957 -16.759 1.00 86.12 88 ILE A O 1
ATOM 671 N N . PRO A 1 89 ? 4.992 -4.409 -15.128 1.00 83.81 89 PRO A N 1
ATOM 672 C CA . PRO A 1 89 ? 6.254 -4.812 -15.752 1.00 83.81 89 PRO A CA 1
ATOM 673 C C . PRO A 1 89 ? 6.099 -5.452 -17.140 1.00 83.81 89 PRO A C 1
ATOM 675 O O . PRO A 1 89 ? 7.061 -5.476 -17.900 1.00 83.81 89 PRO A O 1
ATOM 678 N N . ARG A 1 90 ? 4.914 -5.990 -17.470 1.00 87.44 90 ARG A N 1
ATOM 679 C CA . ARG A 1 90 ? 4.642 -6.654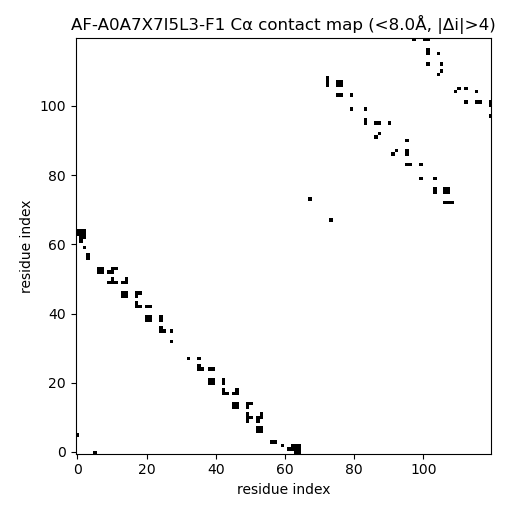 -18.757 1.00 87.44 90 ARG A CA 1
ATOM 680 C C . ARG A 1 90 ? 3.980 -5.732 -19.771 1.00 87.44 90 ARG A C 1
ATOM 682 O O . ARG A 1 90 ? 4.362 -5.738 -20.933 1.00 87.44 90 ARG A O 1
ATOM 689 N N . LEU A 1 91 ? 2.966 -4.984 -19.340 1.00 84.50 91 LEU A N 1
ATOM 690 C CA . LEU A 1 91 ? 2.157 -4.145 -20.228 1.00 84.50 91 LEU A CA 1
ATOM 691 C C . LEU A 1 91 ? 2.658 -2.697 -20.292 1.00 84.50 91 LEU A C 1
ATOM 693 O O . LEU A 1 91 ? 2.405 -2.015 -21.276 1.00 84.50 91 LEU A O 1
ATOM 697 N N . GLY A 1 92 ? 3.402 -2.230 -19.289 1.00 84.56 92 GLY A N 1
ATOM 698 C CA . GLY A 1 92 ? 3.760 -0.823 -19.127 1.00 84.56 92 GLY A CA 1
ATOM 699 C C . GLY A 1 92 ? 2.681 -0.034 -18.377 1.00 84.56 92 GLY A C 1
ATOM 700 O O . GLY A 1 92 ? 1.518 -0.432 -18.310 1.00 84.56 92 GLY A O 1
ATOM 701 N N . PHE A 1 93 ? 3.071 1.099 -17.787 1.00 83.31 93 PHE A N 1
ATOM 702 C CA . PHE A 1 93 ? 2.218 1.883 -16.883 1.00 83.31 93 PHE A CA 1
ATOM 703 C C . PHE A 1 93 ? 0.943 2.422 -17.553 1.00 83.31 93 PHE A C 1
ATOM 705 O O . PHE A 1 93 ? -0.153 2.253 -17.022 1.00 83.31 93 PHE A O 1
ATOM 712 N N . PHE A 1 94 ? 1.073 3.041 -18.730 1.00 85.88 94 PHE A N 1
ATOM 713 C CA . PHE A 1 94 ? -0.041 3.692 -19.427 1.00 85.88 94 PHE A CA 1
ATOM 714 C C . PHE A 1 94 ? -1.156 2.725 -19.866 1.00 85.88 94 PHE A C 1
ATOM 716 O O . PHE A 1 94 ? -2.300 2.939 -19.464 1.00 85.88 94 PHE A O 1
ATOM 723 N N . PRO A 1 95 ? -0.883 1.640 -20.619 1.00 86.94 95 PRO A N 1
ATOM 724 C CA . PRO A 1 95 ? -1.944 0.720 -21.037 1.00 86.94 95 PRO A CA 1
ATOM 725 C C . PRO A 1 95 ? -2.518 -0.077 -19.861 1.00 86.94 95 PRO A C 1
ATOM 727 O O . PRO A 1 95 ? -3.720 -0.333 -19.828 1.00 86.94 95 PRO A O 1
ATOM 730 N N . ALA A 1 96 ? -1.702 -0.422 -18.857 1.00 87.25 96 ALA A N 1
ATOM 731 C CA . ALA A 1 96 ? -2.212 -1.064 -17.651 1.00 87.25 96 ALA A CA 1
ATOM 732 C C . ALA A 1 96 ? -3.173 -0.131 -16.889 1.00 87.25 96 ALA A C 1
ATOM 734 O O . ALA A 1 96 ? -4.216 -0.591 -16.430 1.00 87.25 96 ALA A O 1
ATOM 735 N N . SER A 1 97 ? -2.866 1.171 -16.799 1.00 85.31 97 SER A N 1
ATOM 736 C CA . SER A 1 97 ? -3.731 2.174 -16.152 1.00 85.31 97 SER A CA 1
ATOM 737 C C . SER A 1 97 ? -5.052 2.356 -16.895 1.00 85.31 97 SER A C 1
ATOM 739 O O . SER A 1 97 ? -6.109 2.349 -16.265 1.00 85.31 97 SER A O 1
ATOM 741 N N . ALA A 1 98 ? -4.990 2.458 -18.227 1.00 86.75 98 ALA A N 1
ATOM 742 C CA . ALA A 1 98 ? -6.157 2.651 -19.088 1.00 86.75 98 ALA A CA 1
ATOM 743 C C . ALA A 1 98 ? -7.177 1.508 -18.968 1.00 86.75 98 ALA A C 1
ATOM 745 O O . ALA A 1 98 ? -8.372 1.724 -19.118 1.00 86.75 98 ALA A O 1
ATOM 746 N N . ILE A 1 99 ? -6.719 0.290 -18.667 1.00 87.25 99 ILE A N 1
ATOM 747 C CA . ILE A 1 99 ? -7.596 -0.863 -18.419 1.00 87.25 99 ILE A CA 1
ATOM 748 C C . ILE A 1 99 ? -8.016 -0.914 -16.947 1.00 87.25 99 ILE A C 1
ATOM 750 O O . ILE A 1 99 ? -9.178 -1.173 -16.630 1.00 87.25 99 ILE A O 1
ATOM 754 N N . PHE A 1 100 ? -7.076 -0.675 -16.033 1.00 87.31 100 PHE A N 1
ATOM 755 C CA . PHE A 1 100 ? -7.310 -0.822 -14.604 1.00 87.31 100 PHE A CA 1
ATOM 756 C C . PHE A 1 100 ? -8.321 0.187 -14.062 1.00 87.31 100 PHE A C 1
ATOM 758 O O . PHE A 1 100 ? -9.226 -0.209 -13.329 1.00 87.31 100 PHE A O 1
ATOM 765 N N . MET A 1 101 ? -8.200 1.467 -14.421 1.00 87.12 101 MET A N 1
ATOM 766 C CA . MET A 1 101 ? -9.090 2.509 -13.911 1.00 87.12 101 MET A CA 1
ATOM 767 C C . MET A 1 101 ? -10.574 2.249 -14.224 1.00 87.12 101 MET A C 1
ATOM 769 O O . MET A 1 101 ? -11.376 2.251 -13.282 1.00 87.12 101 MET A O 1
ATOM 773 N N . PRO A 1 102 ? -10.980 1.959 -15.477 1.00 86.25 102 PRO A N 1
ATOM 774 C C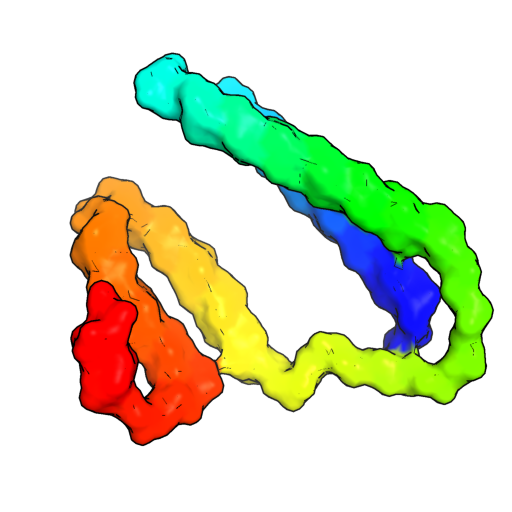A . PRO A 1 102 ? -12.377 1.663 -15.764 1.00 86.25 102 PRO A CA 1
ATOM 775 C C . PRO A 1 102 ? -12.846 0.355 -15.132 1.00 86.25 102 PRO A C 1
ATOM 777 O O . PRO A 1 102 ? -13.958 0.289 -14.602 1.00 86.25 102 PRO A O 1
ATOM 780 N N . LEU A 1 103 ? -11.994 -0.672 -15.122 1.00 86.12 103 LEU A N 1
ATOM 781 C CA . LEU A 1 103 ? -12.318 -1.966 -14.528 1.00 86.12 103 LEU A CA 1
ATOM 782 C C . LEU A 1 103 ? -12.542 -1.852 -13.012 1.00 86.12 103 LEU A C 1
ATOM 784 O O . LEU A 1 103 ? -13.518 -2.390 -12.489 1.00 86.12 103 LEU A O 1
ATOM 788 N N . LEU A 1 104 ? -11.701 -1.087 -12.311 1.00 86.62 104 LEU A N 1
ATOM 789 C CA . LEU A 1 104 ? -11.858 -0.801 -10.887 1.00 86.62 104 LEU A CA 1
ATOM 790 C C . LEU A 1 104 ? -13.145 -0.012 -10.611 1.00 86.62 104 LEU A C 1
ATOM 792 O O . LEU A 1 104 ? -13.886 -0.353 -9.689 1.00 86.62 104 LEU A O 1
ATOM 796 N N . ALA A 1 105 ? -13.441 1.014 -11.414 1.00 84.00 105 ALA A N 1
ATOM 797 C CA . ALA A 1 105 ? -14.648 1.823 -11.253 1.00 84.00 105 ALA A CA 1
ATOM 798 C C . ALA A 1 105 ? -15.933 0.989 -11.428 1.00 84.00 105 ALA A C 1
ATOM 800 O O . ALA A 1 105 ? -16.873 1.123 -10.638 1.00 84.00 105 ALA A O 1
ATOM 801 N N . LEU A 1 106 ? -15.952 0.065 -12.394 1.00 83.19 106 LEU A N 1
ATOM 802 C CA . LEU A 1 106 ? -17.052 -0.887 -12.576 1.00 83.19 106 LEU A CA 1
ATOM 803 C C . LEU A 1 106 ? -17.174 -1.863 -11.395 1.00 83.19 106 LEU A C 1
ATOM 805 O O . LEU A 1 106 ? -18.277 -2.063 -10.883 1.00 83.19 106 LEU A O 1
ATOM 809 N N . LEU A 1 107 ? -16.058 -2.426 -10.915 1.00 82.25 107 LEU A N 1
ATOM 810 C CA . LEU A 1 107 ? -16.030 -3.343 -9.762 1.00 82.25 107 LEU A CA 1
ATOM 811 C C . LEU A 1 107 ? -16.488 -2.680 -8.454 1.00 82.25 107 LEU A C 1
ATOM 813 O O . LEU A 1 107 ? -17.091 -3.330 -7.596 1.00 82.25 107 LEU A O 1
ATOM 817 N N . LEU A 1 108 ? -16.242 -1.379 -8.305 1.00 81.56 108 LEU A N 1
ATOM 818 C CA . LEU A 1 108 ? -16.731 -0.574 -7.185 1.00 81.56 108 LEU A CA 1
ATOM 819 C C . LEU A 1 108 ? -18.218 -0.197 -7.318 1.00 81.56 108 LEU A C 1
ATOM 821 O O . LEU A 1 108 ? -18.785 0.399 -6.403 1.00 81.56 108 LEU A O 1
ATOM 825 N N . GLY A 1 109 ? -18.871 -0.587 -8.417 1.00 76.62 109 GLY A N 1
ATOM 826 C CA . GLY A 1 109 ? -20.299 -0.386 -8.643 1.00 76.62 109 GLY A CA 1
ATOM 827 C C . GLY A 1 109 ? -20.648 0.978 -9.233 1.00 76.62 109 GLY A C 1
ATOM 828 O O . GLY A 1 109 ? -21.807 1.394 -9.148 1.00 76.62 109 GLY A O 1
ATOM 829 N N . TYR A 1 110 ? -19.684 1.685 -9.830 1.00 77.88 110 TYR A N 1
ATOM 830 C CA . TYR A 1 110 ? -19.942 2.963 -10.485 1.00 77.88 110 TYR A CA 1
ATOM 831 C C . TYR A 1 110 ? -20.740 2.733 -11.777 1.00 77.88 110 TYR A C 1
ATOM 833 O O . TYR A 1 110 ? -20.252 2.164 -12.750 1.00 77.88 110 TYR A O 1
ATOM 841 N N . ARG A 1 111 ? -22.009 3.156 -11.789 1.00 70.25 111 ARG A N 1
ATOM 842 C CA . ARG A 1 111 ? -22.979 2.812 -12.851 1.00 70.25 111 ARG A CA 1
ATOM 843 C C . ARG A 1 111 ? -22.979 3.756 -14.058 1.00 70.25 111 ARG A C 1
ATOM 845 O O . ARG A 1 111 ? -23.896 3.697 -14.871 1.00 70.25 111 ARG A O 1
ATOM 852 N N . ARG A 1 112 ? -21.999 4.656 -14.172 1.00 73.06 112 ARG A N 1
ATOM 853 C CA . ARG A 1 112 ? -21.925 5.664 -15.245 1.00 73.06 112 ARG A CA 1
ATOM 854 C C . ARG A 1 112 ? -20.708 5.434 -16.153 1.00 73.06 112 ARG A C 1
ATOM 856 O O . ARG A 1 112 ? -19.771 6.225 -16.100 1.00 73.06 112 ARG A O 1
ATOM 863 N N . PRO A 1 113 ? -20.717 4.386 -16.998 1.00 65.12 113 PRO A N 1
ATOM 864 C CA . PRO A 1 113 ? -19.554 3.965 -17.786 1.00 65.12 113 PRO A CA 1
ATOM 865 C C . PRO A 1 113 ? -19.028 5.037 -18.748 1.00 65.12 113 PRO A C 1
ATOM 867 O O . PRO A 1 113 ? -17.825 5.122 -18.957 1.00 65.12 113 PRO A O 1
ATOM 870 N N . LEU A 1 114 ? -19.894 5.913 -19.264 1.00 65.06 114 LEU A N 1
ATOM 871 C CA . LEU A 1 114 ? -19.480 7.009 -20.148 1.00 65.06 114 LEU A CA 1
ATOM 872 C C . LEU A 1 114 ? -18.568 8.028 -19.447 1.00 65.06 114 LEU A C 1
ATOM 874 O O . LEU A 1 114 ? -17.581 8.463 -20.025 1.00 65.06 114 LEU A O 1
ATOM 878 N N . PHE A 1 115 ? -18.857 8.369 -18.188 1.00 65.12 115 PHE A N 1
ATOM 879 C CA . PHE A 1 115 ? -18.017 9.285 -17.406 1.00 65.12 115 PHE A CA 1
ATOM 880 C C . PHE A 1 115 ? -16.720 8.631 -16.938 1.00 65.12 115 PHE A C 1
ATOM 882 O O . PHE A 1 115 ? -15.738 9.326 -16.713 1.00 65.12 115 PHE A O 1
ATOM 889 N N . ILE A 1 116 ? -16.722 7.303 -16.804 1.00 64.25 116 ILE A N 1
ATOM 890 C CA . ILE A 1 116 ? -15.518 6.539 -16.498 1.00 64.25 116 ILE A CA 1
ATOM 891 C C . ILE A 1 116 ? -14.560 6.643 -17.688 1.00 64.25 116 ILE A C 1
ATOM 893 O O . ILE A 1 116 ? -13.448 7.098 -17.504 1.00 64.25 116 ILE A O 1
ATOM 897 N N . ILE A 1 117 ? -15.019 6.338 -18.906 1.00 68.06 117 ILE A N 1
ATOM 898 C CA . ILE A 1 117 ? -14.175 6.363 -20.115 1.00 68.06 117 ILE A CA 1
ATOM 899 C C . ILE A 1 117 ? -13.690 7.781 -20.461 1.00 68.06 117 ILE A C 1
ATOM 901 O O . ILE A 1 117 ? -12.576 7.944 -20.936 1.00 68.06 117 ILE A O 1
ATOM 905 N N . LEU A 1 118 ? -1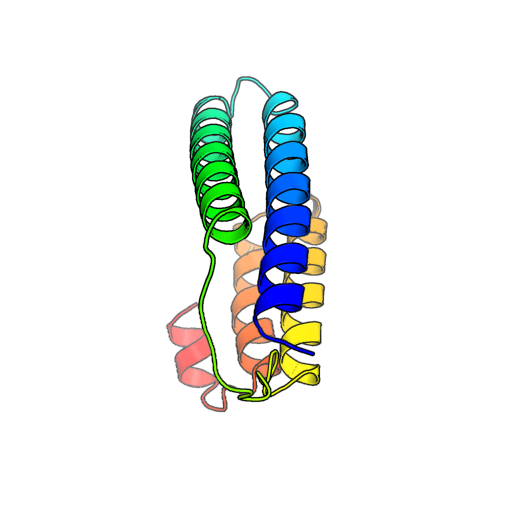4.506 8.815 -20.227 1.00 68.19 118 LEU A N 1
ATOM 906 C CA . LEU A 1 118 ? -14.118 10.213 -20.471 1.00 68.19 118 LEU A CA 1
ATOM 907 C C . LEU A 1 118 ? -13.135 10.775 -19.429 1.00 68.19 118 LEU A C 1
ATOM 909 O O . LEU A 1 118 ? -12.484 11.781 -19.702 1.00 68.19 118 LEU A O 1
ATOM 913 N N . GLY A 1 119 ? -13.079 10.188 -18.230 1.00 62.56 119 GLY A N 1
ATOM 914 C CA . GLY A 1 119 ? -12.256 10.665 -17.114 1.00 62.56 119 GLY A CA 1
ATOM 915 C C . GLY A 1 119 ? -10.971 9.869 -16.871 1.00 62.56 119 GLY A C 1
ATOM 916 O O . GLY A 1 119 ? -10.199 10.256 -15.995 1.00 62.56 119 GLY A O 1
ATOM 917 N N . THR A 1 120 ? -10.770 8.767 -17.597 1.00 59.47 120 THR A N 1
ATOM 918 C CA . THR A 1 120 ? -9.600 7.871 -17.523 1.00 59.47 120 THR A CA 1
ATOM 919 C C . THR A 1 120 ? -8.754 7.980 -18.773 1.00 59.47 120 THR A C 1
ATOM 921 O O . THR A 1 120 ? -7.516 8.058 -18.633 1.00 59.47 120 THR A O 1
#

Foldseek 3Di:
DFPLVVLLVQLVVLLVVLVVLLVVLVPDPPVCVVVSVVSNVVSVVSNVVSVVSNPDPDDDDDDDDPPDPDVQLVVCLVVLVVVLVVCCVPPNDVVSCLVSQLVNCVSNVPPCSVVSNVVD

Solvent-accessible surface area (backbone atoms only — not comparable to full-atom values): 6797 Å² total; per-residue (Å²): 110,55,61,67,61,50,36,42,53,49,15,54,52,35,36,52,48,20,52,52,45,44,59,54,37,72,71,54,58,78,95,43,49,71,60,28,53,51,47,42,52,51,22,49,52,43,31,51,54,16,49,51,44,57,69,57,81,74,88,70,79,94,58,80,61,78,88,63,94,51,61,68,43,52,51,52,50,55,53,46,53,54,51,51,62,70,40,29,88,77,65,34,64,66,63,43,45,62,52,45,55,49,53,50,41,49,66,65,62,53,88,54,63,69,61,41,67,75,73,100

Radius of gyration: 18.21 Å; Cα contacts (8 Å, |Δi|>4): 81; chains: 1; bounding box: 43×19×47 Å

pLDDT: mean 79.76, std 9.95, range [54.44, 91.94]

Sequence (120 aa):
MTRSSMNRFFAVGGLGLAAALFYGANSFPDRAADAARYVFFLAGIFAVLSLVLLVQKTPSPDSHVVWVRSPRSFFFAVTGIVAYGAVIPRLGFFPASAIFMPLLALLLGYRRPLFIILGT

Nearest PDB structures (foldseek):
  7uwb-assembly1_c  TM=2.300E-01  e=3.934E+00  Citrus x limon

Mean predicted aligned error: 9.34 Å